Protein AF-A0A1B6K530-F1 (afdb_monomer)

pLDDT: mean 85.23, std 17.32, range [37.44, 98.62]

Structure (mmCIF, N/CA/C/O backbone):
data_AF-A0A1B6K530-F1
#
_entry.id   AF-A0A1B6K530-F1
#
loop_
_atom_site.group_PDB
_atom_site.id
_atom_site.type_symbol
_atom_site.label_atom_id
_atom_site.label_alt_id
_atom_site.label_comp_id
_atom_site.label_asym_id
_atom_site.label_entity_id
_atom_site.label_seq_id
_atom_site.pdbx_PDB_ins_code
_atom_site.Cartn_x
_atom_site.Cartn_y
_atom_site.Cartn_z
_atom_site.occupancy
_atom_site.B_iso_or_equiv
_atom_site.auth_seq_id
_atom_site.auth_comp_id
_atom_site.auth_asym_id
_atom_site.auth_atom_id
_atom_site.pdbx_PDB_model_num
ATOM 1 N N . GLY A 1 1 ? -29.829 -21.132 49.978 1.00 37.44 1 GLY A N 1
ATOM 2 C CA . GLY A 1 1 ? -30.200 -19.968 49.150 1.00 37.44 1 GLY A CA 1
ATOM 3 C C . GLY A 1 1 ? -29.083 -18.967 49.292 1.00 37.44 1 GLY A C 1
ATOM 4 O O . GLY A 1 1 ? -28.677 -18.727 50.412 1.00 37.44 1 GLY A O 1
ATOM 5 N N . GLY A 1 2 ? -28.433 -18.502 48.238 1.00 43.16 2 GLY A N 1
ATOM 6 C CA . GLY A 1 2 ? -29.012 -18.071 46.970 1.00 43.16 2 GLY A CA 1
ATOM 7 C C . GLY A 1 2 ? -28.868 -16.553 46.950 1.00 43.16 2 GLY A C 1
ATOM 8 O O . GLY A 1 2 ? -29.571 -15.872 47.685 1.00 43.16 2 GLY A O 1
ATOM 9 N N . GLY A 1 3 ? -27.906 -16.057 46.179 1.00 39.19 3 GLY A N 1
ATOM 10 C CA . GLY A 1 3 ? -27.568 -14.638 46.110 1.00 39.19 3 GLY A CA 1
ATOM 11 C C . GLY A 1 3 ? -26.482 -14.401 45.072 1.00 39.19 3 GLY A C 1
ATOM 12 O O . GLY A 1 3 ? -25.408 -13.915 45.402 1.00 39.19 3 GLY A O 1
ATOM 13 N N . GLY A 1 4 ? -26.743 -14.835 43.836 1.00 45.25 4 GLY A N 1
ATOM 14 C CA . GLY A 1 4 ? -25.928 -14.482 42.682 1.00 45.25 4 GLY A CA 1
ATOM 15 C C . GLY A 1 4 ? -26.168 -13.020 42.325 1.00 45.25 4 GLY A C 1
ATOM 16 O O . GLY A 1 4 ? -27.225 -12.678 41.802 1.00 45.25 4 GLY A O 1
ATOM 17 N N . GLY A 1 5 ? -25.196 -12.166 42.629 1.00 43.19 5 GLY A N 1
ATOM 18 C CA . GLY A 1 5 ? -25.032 -10.886 41.956 1.00 43.19 5 GLY A CA 1
ATOM 19 C C . GLY A 1 5 ? -24.148 -11.137 40.748 1.00 43.19 5 GLY A C 1
ATOM 20 O O . GLY A 1 5 ? -22.973 -11.441 40.915 1.00 43.19 5 GLY A O 1
ATOM 21 N N . GLY A 1 6 ? -24.732 -11.099 39.552 1.00 44.38 6 GLY A N 1
ATOM 22 C CA . GLY A 1 6 ? -23.988 -11.216 38.307 1.00 44.38 6 GLY A CA 1
ATOM 23 C C . GLY A 1 6 ? -23.003 -10.062 38.192 1.00 44.38 6 GLY A C 1
ATOM 24 O O . GLY A 1 6 ? -23.394 -8.936 37.890 1.00 44.38 6 GLY A O 1
ATOM 25 N N . GLU A 1 7 ? -21.729 -10.356 38.428 1.00 45.69 7 GLU A N 1
ATOM 26 C CA . GLU A 1 7 ? -20.626 -9.602 37.858 1.00 45.69 7 GLU A CA 1
ATOM 27 C C . GLU A 1 7 ? -20.785 -9.736 36.343 1.00 45.69 7 GLU A C 1
ATOM 29 O O . GLU A 1 7 ? -20.500 -10.777 35.752 1.00 45.69 7 GLU A O 1
ATOM 34 N N . GLY A 1 8 ? -21.392 -8.714 35.736 1.00 44.59 8 GLY A N 1
ATOM 35 C CA . GLY A 1 8 ? -21.394 -8.533 34.297 1.00 44.59 8 GLY A CA 1
ATOM 36 C C . GLY A 1 8 ? -19.946 -8.386 33.886 1.00 44.59 8 GLY A C 1
ATOM 37 O O . GLY A 1 8 ? -19.388 -7.295 33.986 1.00 44.59 8 GLY A O 1
ATOM 38 N N . ASP A 1 9 ? -19.350 -9.521 33.530 1.00 48.28 9 ASP A N 1
ATOM 39 C CA . ASP A 1 9 ? -17.987 -9.621 33.060 1.00 48.28 9 ASP A CA 1
ATOM 40 C C . ASP A 1 9 ? -17.828 -8.585 31.957 1.00 48.28 9 ASP A C 1
ATOM 42 O O . ASP A 1 9 ? -18.548 -8.576 30.952 1.00 48.28 9 ASP A O 1
ATOM 46 N N . SER A 1 10 ? -16.962 -7.624 32.244 1.00 43.03 10 SER A N 1
ATOM 47 C CA . SER A 1 10 ? -16.509 -6.598 31.333 1.00 43.03 10 SER A CA 1
ATOM 48 C C . SER A 1 10 ? -16.158 -7.294 30.025 1.00 43.03 10 SER A C 1
ATOM 50 O O . SER A 1 10 ? -15.096 -7.905 29.915 1.00 43.03 10 SER A O 1
ATOM 52 N N . LEU A 1 11 ? -17.034 -7.193 29.022 1.00 46.06 11 LEU A N 1
ATOM 53 C CA . LEU A 1 11 ? -16.615 -7.347 27.642 1.00 46.06 11 LEU A CA 1
ATOM 54 C C . LEU A 1 11 ? -15.613 -6.221 27.447 1.00 46.06 11 LEU A C 1
ATOM 56 O O . LEU A 1 11 ? -15.972 -5.078 27.158 1.00 46.06 11 LEU A O 1
ATOM 60 N N . SER A 1 12 ? -14.345 -6.535 27.718 1.00 43.94 12 SER A N 1
ATOM 61 C CA . SER A 1 12 ? -13.230 -5.772 27.220 1.00 43.94 12 SER A CA 1
ATOM 62 C C . SER A 1 12 ? -13.591 -5.522 25.771 1.00 43.94 12 SER A C 1
ATOM 64 O O . SER A 1 12 ? -13.916 -6.439 25.015 1.00 43.94 12 SER A O 1
ATOM 66 N N . SER A 1 13 ? -13.691 -4.251 25.414 1.00 45.22 13 SER A N 1
ATOM 67 C CA . SER A 1 13 ? -13.773 -3.869 24.027 1.00 45.22 13 SER A CA 1
ATOM 68 C C . SER A 1 13 ? -12.478 -4.371 23.389 1.00 45.22 13 SER A C 1
ATOM 70 O O . SER A 1 13 ? -11.508 -3.620 23.275 1.00 45.22 13 SER A O 1
ATOM 72 N N . GLU A 1 14 ? -12.429 -5.641 22.990 1.00 47.84 14 GLU A N 1
ATOM 73 C CA . GLU A 1 14 ? -11.769 -6.028 21.763 1.00 47.84 14 GLU A CA 1
ATOM 74 C C . GLU A 1 14 ? -12.439 -5.147 20.721 1.00 47.84 14 GLU A C 1
ATOM 76 O O . GLU A 1 14 ? -13.508 -5.454 20.201 1.00 47.84 14 GLU A O 1
ATOM 81 N N . GLN A 1 15 ? -11.902 -3.935 20.571 1.00 56.59 15 GLN A N 1
ATOM 82 C CA . GLN A 1 15 ? -12.376 -2.960 19.613 1.00 56.59 15 GLN A CA 1
ATOM 83 C C . GLN A 1 15 ? -12.466 -3.714 18.295 1.00 56.59 15 GLN A C 1
ATOM 85 O O . GLN A 1 15 ? -11.429 -4.154 17.798 1.00 56.59 15 GLN A O 1
ATOM 90 N N . LEU A 1 16 ? -13.691 -3.925 17.800 1.00 72.94 16 LEU A N 1
ATOM 91 C CA . LEU A 1 16 ? -13.958 -4.625 16.548 1.00 72.94 16 LEU A CA 1
ATOM 92 C C . LEU A 1 16 ? -13.094 -3.954 15.476 1.00 72.94 16 LEU A C 1
ATOM 94 O O . LEU A 1 16 ? -13.345 -2.820 15.071 1.00 72.94 16 LEU A O 1
ATOM 98 N N . CYS A 1 17 ? -11.983 -4.604 15.140 1.00 84.81 17 CYS A N 1
ATOM 99 C CA . CYS A 1 17 ? -10.932 -4.041 14.312 1.00 84.81 17 CYS A CA 1
ATOM 100 C C . CYS A 1 17 ? -11.091 -4.653 12.932 1.00 84.81 17 CYS A C 1
ATOM 102 O O . CYS A 1 17 ? -10.864 -5.852 12.757 1.00 84.81 17 CYS A O 1
ATOM 104 N N . SER A 1 18 ? -11.495 -3.830 11.973 1.00 91.69 18 SER A N 1
ATOM 105 C CA . SER A 1 18 ? -11.641 -4.239 10.583 1.00 91.69 18 SER A CA 1
ATOM 106 C C . SER A 1 18 ? -10.272 -4.599 10.015 1.00 91.69 18 SER A C 1
ATOM 108 O O . SER A 1 18 ? -9.268 -3.947 10.318 1.00 91.69 18 SER A O 1
ATOM 110 N N . VAL A 1 19 ? -10.199 -5.635 9.185 1.00 95.19 19 VAL A N 1
ATOM 111 C CA . VAL A 1 19 ? -8.948 -6.021 8.524 1.00 95.19 19 VAL A CA 1
ATOM 112 C C . VAL A 1 19 ? -8.962 -5.494 7.097 1.00 95.19 19 VAL A C 1
ATOM 114 O O . VAL A 1 19 ? -9.912 -5.736 6.363 1.00 95.19 19 VAL A O 1
ATOM 117 N N . LEU A 1 20 ? -7.901 -4.787 6.705 1.00 96.44 20 LEU A N 1
ATOM 118 C CA . LEU A 1 20 ? -7.679 -4.381 5.320 1.00 96.44 20 LEU A CA 1
ATOM 119 C C . LEU A 1 20 ? -6.551 -5.222 4.724 1.00 96.44 20 LEU A C 1
ATOM 121 O O . LEU A 1 20 ? -5.388 -5.087 5.118 1.00 96.44 20 LEU A O 1
ATOM 125 N N . TYR A 1 21 ? -6.894 -6.068 3.760 1.00 98.19 21 TYR A N 1
ATOM 126 C CA . TYR A 1 21 ? -5.956 -6.870 2.988 1.00 98.19 21 TYR A CA 1
ATOM 127 C C . TYR A 1 21 ? -5.528 -6.102 1.751 1.00 98.19 21 TYR A C 1
ATOM 129 O O . TYR A 1 21 ? -6.338 -5.808 0.879 1.00 98.19 21 TYR A O 1
ATOM 137 N N . VAL A 1 22 ? -4.238 -5.808 1.648 1.00 98.50 22 VAL A N 1
ATOM 138 C CA . VAL A 1 22 ? -3.655 -5.089 0.520 1.00 98.50 22 VAL A CA 1
ATOM 139 C C . VAL A 1 22 ? -2.685 -6.007 -0.192 1.00 98.50 22 VAL A C 1
ATOM 141 O O . VAL A 1 22 ? -1.726 -6.481 0.409 1.00 98.50 22 VAL A O 1
ATOM 144 N N . SER A 1 23 ? -2.893 -6.231 -1.482 1.00 98.25 23 SER A N 1
ATOM 145 C CA . SER A 1 23 ? -1.952 -6.954 -2.334 1.00 98.25 23 SER A CA 1
ATOM 146 C C . SER A 1 23 ? -1.364 -6.009 -3.364 1.00 98.25 23 SER A C 1
ATOM 148 O O . SER A 1 23 ? -2.083 -5.197 -3.937 1.00 98.25 23 SER A O 1
ATOM 150 N N . TYR A 1 24 ? -0.060 -6.102 -3.622 1.00 98.25 24 TYR A N 1
ATOM 151 C CA . TYR A 1 24 ? 0.555 -5.306 -4.680 1.00 98.25 24 TYR A CA 1
ATOM 152 C C . TYR A 1 24 ? 1.628 -6.045 -5.471 1.00 98.25 24 TYR A C 1
ATOM 154 O O . TYR A 1 24 ? 2.333 -6.934 -4.974 1.00 98.25 24 TYR A O 1
ATOM 162 N N . CYS A 1 25 ? 1.787 -5.633 -6.724 1.00 96.69 25 CYS A N 1
ATOM 163 C CA . CYS A 1 25 ? 2.828 -6.114 -7.610 1.00 96.69 25 CYS A CA 1
ATOM 164 C C . CYS A 1 25 ? 3.463 -4.990 -8.427 1.00 96.69 25 CYS A C 1
ATOM 166 O O . CYS A 1 25 ? 2.939 -3.884 -8.520 1.00 96.69 25 CYS A O 1
ATOM 168 N N . LEU A 1 26 ? 4.639 -5.267 -8.983 1.00 94.81 26 LEU A N 1
ATOM 169 C CA . LEU A 1 26 ? 5.281 -4.384 -9.949 1.00 94.81 26 LEU A CA 1
ATOM 170 C C . LEU A 1 26 ? 4.942 -4.910 -11.345 1.00 94.81 26 LEU A C 1
ATOM 172 O O . LEU A 1 26 ? 5.044 -6.118 -11.563 1.00 94.81 26 LEU A O 1
ATOM 176 N N . SER A 1 27 ? 4.565 -4.025 -12.264 1.00 94.44 27 SER A N 1
ATOM 177 C CA . SER A 1 27 ? 4.378 -4.382 -13.668 1.00 94.44 27 SER A CA 1
ATOM 178 C C . SER A 1 27 ? 5.672 -4.933 -14.269 1.00 94.44 27 SER A C 1
ATOM 180 O O . SER A 1 27 ? 6.775 -4.624 -13.804 1.00 94.44 27 SER A O 1
ATOM 182 N N . GLU A 1 28 ? 5.544 -5.736 -15.322 1.00 91.69 28 GLU A N 1
ATOM 183 C CA . GLU A 1 28 ? 6.681 -6.369 -16.001 1.00 91.69 28 GLU A CA 1
ATOM 184 C C . GLU A 1 28 ? 7.724 -5.342 -16.474 1.00 91.69 28 GLU A C 1
ATOM 186 O O . GLU A 1 28 ? 8.925 -5.504 -16.256 1.00 91.69 28 GLU A O 1
ATOM 191 N N . ASP A 1 29 ? 7.259 -4.219 -17.022 1.00 90.94 29 ASP A N 1
ATOM 192 C CA . ASP A 1 29 ? 8.090 -3.106 -17.490 1.00 90.94 29 ASP A CA 1
ATOM 193 C C . ASP A 1 29 ? 8.644 -2.209 -16.360 1.00 90.94 29 ASP A C 1
ATOM 195 O O . ASP A 1 29 ? 9.355 -1.233 -16.620 1.00 90.94 29 ASP A O 1
ATOM 199 N N . GLN A 1 30 ? 8.328 -2.528 -15.100 1.00 88.56 30 GLN A N 1
ATOM 200 C CA . GLN A 1 30 ? 8.721 -1.802 -13.890 1.00 88.56 30 GLN A CA 1
ATOM 201 C C . GLN A 1 30 ? 8.281 -0.331 -13.852 1.00 88.56 30 GLN A C 1
ATOM 203 O O . GLN A 1 30 ? 8.907 0.494 -13.174 1.00 88.56 30 GLN A O 1
ATOM 208 N N . ARG A 1 31 ? 7.219 0.026 -14.582 1.00 91.75 31 ARG A N 1
ATOM 209 C CA . ARG A 1 31 ? 6.700 1.401 -14.644 1.00 91.75 31 ARG A CA 1
ATOM 210 C C . ARG A 1 31 ? 5.539 1.650 -13.701 1.00 91.75 31 ARG A C 1
ATOM 212 O O . ARG A 1 31 ? 5.345 2.796 -13.289 1.00 91.75 31 ARG A O 1
ATOM 219 N N . PHE A 1 32 ? 4.815 0.603 -13.328 1.0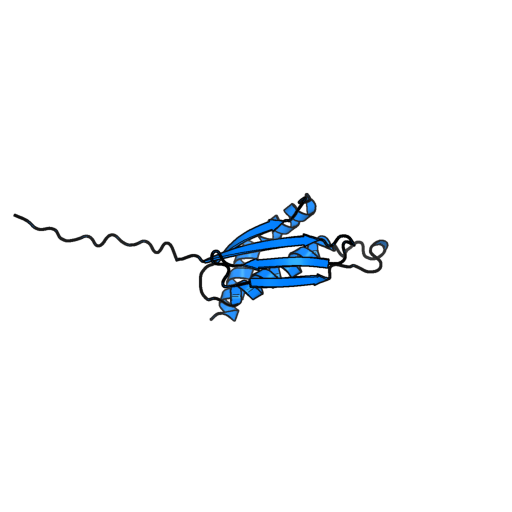0 95.31 32 PHE A N 1
ATOM 220 C CA . PHE A 1 32 ? 3.632 0.695 -12.492 1.00 95.31 32 PHE A CA 1
ATOM 221 C C . PHE A 1 32 ? 3.717 -0.245 -11.298 1.00 95.31 32 PHE A C 1
ATOM 223 O O . PHE A 1 32 ? 4.237 -1.354 -11.386 1.00 95.31 32 PHE A O 1
ATOM 230 N N . LEU A 1 33 ? 3.187 0.216 -10.174 1.00 96.50 33 LEU A N 1
ATOM 231 C CA . LEU A 1 33 ? 2.872 -0.607 -9.022 1.00 96.50 33 LEU A CA 1
ATOM 232 C C . LEU A 1 33 ? 1.355 -0.793 -9.018 1.00 96.50 33 LEU A C 1
ATOM 234 O O . L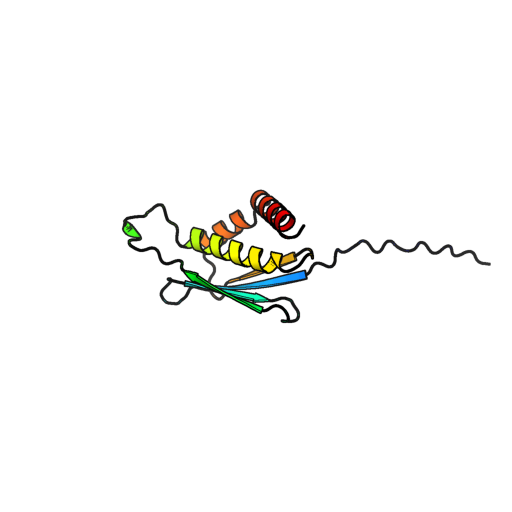EU A 1 33 ? 0.611 0.176 -8.900 1.00 96.50 33 LEU A O 1
ATOM 238 N N . LEU A 1 34 ? 0.914 -2.027 -9.217 1.00 97.94 34 LEU A N 1
ATOM 239 C CA . LEU A 1 34 ? -0.495 -2.397 -9.214 1.00 97.94 34 LEU A CA 1
ATOM 240 C C . LEU A 1 34 ? -0.865 -2.808 -7.796 1.00 97.94 34 LEU A C 1
ATOM 242 O O . LEU A 1 34 ? -0.115 -3.565 -7.179 1.00 97.94 34 LEU A O 1
ATOM 246 N N . ALA A 1 35 ? -1.981 -2.316 -7.280 1.00 98.62 35 ALA A N 1
ATOM 247 C CA . ALA A 1 35 ? -2.449 -2.629 -5.941 1.00 98.62 35 ALA A CA 1
ATOM 248 C C . ALA A 1 35 ? -3.944 -2.940 -5.936 1.00 98.62 35 ALA A C 1
ATOM 250 O O . ALA A 1 35 ? -4.707 -2.360 -6.708 1.00 98.62 35 ALA A O 1
ATOM 251 N N . SER A 1 36 ? -4.345 -3.825 -5.033 1.00 98.44 36 SER A N 1
ATOM 252 C CA . SER A 1 36 ? -5.732 -4.071 -4.657 1.00 98.44 36 SER A CA 1
ATOM 253 C C . SER A 1 36 ? -5.856 -4.039 -3.138 1.00 98.44 36 SER A C 1
ATOM 255 O O . SER A 1 36 ? -4.931 -4.455 -2.437 1.00 98.44 36 SER A O 1
ATOM 257 N N . ALA A 1 37 ? -6.983 -3.558 -2.631 1.00 98.31 37 ALA A N 1
ATOM 258 C CA . ALA A 1 37 ? -7.320 -3.528 -1.218 1.00 98.31 37 ALA A CA 1
ATOM 259 C C . ALA A 1 37 ? -8.744 -4.058 -1.018 1.00 98.31 37 ALA A C 1
ATOM 261 O O . ALA A 1 37 ? -9.647 -3.662 -1.750 1.00 98.31 37 ALA A O 1
ATOM 262 N N . THR A 1 38 ? -8.927 -4.955 -0.053 1.00 97.50 38 THR A N 1
ATOM 263 C CA . THR A 1 38 ? -10.222 -5.569 0.263 1.00 97.50 38 THR A CA 1
ATOM 264 C C . THR A 1 38 ? -10.371 -5.811 1.756 1.00 97.50 38 THR A C 1
ATOM 266 O O . THR A 1 38 ? -9.371 -6.006 2.452 1.00 97.50 38 THR A O 1
ATOM 269 N N . ASP A 1 39 ? -11.606 -5.808 2.250 1.00 95.06 39 ASP A N 1
ATOM 270 C CA . ASP A 1 39 ? -11.919 -6.328 3.584 1.00 95.06 39 ASP A CA 1
ATOM 271 C C . ASP A 1 39 ? -12.011 -7.867 3.575 1.00 95.06 39 ASP A C 1
ATOM 273 O O . ASP A 1 39 ? -11.766 -8.515 2.552 1.00 95.06 39 ASP A O 1
ATOM 277 N N . GLU A 1 40 ? -12.304 -8.458 4.734 1.00 92.50 40 GLU A N 1
ATOM 278 C CA . GLU A 1 40 ? -12.410 -9.910 4.921 1.00 92.50 40 GLU A CA 1
ATOM 279 C C . GLU A 1 40 ? -13.591 -10.530 4.154 1.00 92.50 40 GLU A C 1
ATOM 281 O O . GLU A 1 40 ? -13.527 -11.692 3.756 1.00 92.50 40 GLU A O 1
ATOM 286 N N . GLN A 1 41 ? -14.654 -9.758 3.922 1.00 91.19 41 GLN A N 1
ATOM 287 C CA . GLN A 1 41 ? -15.882 -10.209 3.268 1.00 91.19 41 GLN A CA 1
ATOM 288 C C . GLN A 1 41 ? -15.888 -9.936 1.754 1.00 91.19 41 GLN A C 1
ATOM 290 O O . GLN A 1 41 ? -16.734 -10.469 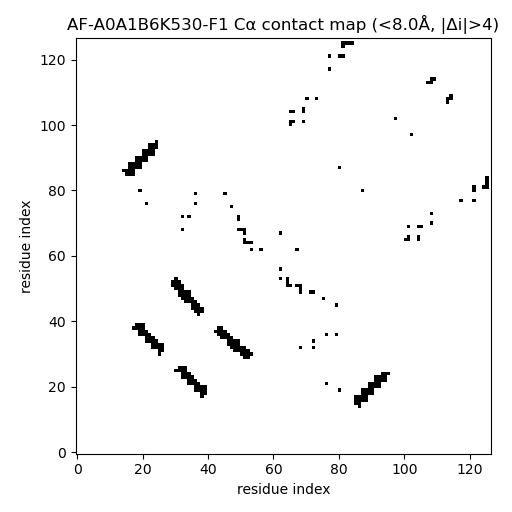1.038 1.00 91.19 41 GLN A O 1
ATOM 295 N N . GLY A 1 42 ? -14.951 -9.130 1.251 1.00 91.69 42 GLY A N 1
ATOM 296 C CA . GLY A 1 42 ? -14.914 -8.678 -0.138 1.00 91.69 42 GLY A CA 1
ATOM 297 C C . GLY A 1 42 ? -15.921 -7.575 -0.467 1.00 91.69 42 GLY A C 1
ATOM 298 O O . GLY A 1 42 ? -16.200 -7.355 -1.644 1.00 91.69 42 GLY A O 1
ATOM 299 N N . HIS A 1 43 ? -16.505 -6.907 0.533 1.00 91.81 43 HIS A N 1
ATOM 300 C CA . HIS A 1 43 ? -17.489 -5.844 0.298 1.00 91.81 43 HIS A CA 1
ATOM 301 C C . HIS A 1 43 ? -16.811 -4.555 -0.167 1.00 91.81 43 HIS A C 1
ATOM 303 O O . HIS A 1 43 ? -17.280 -3.888 -1.090 1.00 91.81 43 HIS A O 1
ATOM 309 N N . LEU A 1 44 ? -15.686 -4.225 0.458 1.00 92.88 44 LEU A N 1
ATOM 310 C CA . LEU A 1 44 ? -14.753 -3.220 -0.019 1.00 92.88 44 LEU A CA 1
ATOM 311 C C . LEU A 1 44 ? -13.828 -3.845 -1.072 1.00 92.88 44 LEU A C 1
ATOM 313 O O . LEU A 1 44 ? -13.140 -4.817 -0.775 1.00 92.88 44 LEU A O 1
ATOM 317 N N . LEU A 1 45 ? -13.746 -3.256 -2.266 1.00 95.75 45 LEU A N 1
ATOM 318 C CA . LEU A 1 45 ? -12.748 -3.623 -3.272 1.00 95.75 45 LEU A CA 1
ATOM 319 C C . LEU A 1 45 ? -12.238 -2.381 -3.998 1.00 95.75 45 LEU A C 1
ATOM 321 O O . LEU A 1 45 ? -12.892 -1.845 -4.888 1.00 95.75 45 LEU A O 1
ATOM 325 N N . GLU A 1 46 ? -11.027 -1.970 -3.648 1.00 98.00 46 GLU A N 1
ATOM 326 C CA . GLU A 1 46 ? -10.360 -0.816 -4.239 1.00 98.00 46 GLU A CA 1
ATOM 327 C C . GLU A 1 46 ? -9.117 -1.258 -5.000 1.00 98.00 46 GLU A C 1
ATOM 329 O O . GLU A 1 46 ? -8.382 -2.146 -4.565 1.00 98.00 46 GLU A O 1
ATOM 334 N N . THR A 1 47 ? -8.849 -0.637 -6.147 1.00 98.31 47 THR A N 1
ATOM 335 C CA . THR A 1 47 ? -7.666 -0.953 -6.960 1.00 98.31 47 THR A CA 1
ATOM 336 C C . THR A 1 47 ? -6.942 0.311 -7.394 1.00 98.31 47 THR A C 1
ATOM 338 O O . THR A 1 47 ? -7.545 1.365 -7.580 1.00 98.31 47 THR A O 1
ATOM 341 N N . ALA A 1 48 ? -5.625 0.218 -7.563 1.00 98.31 48 ALA A N 1
ATOM 342 C CA . ALA A 1 48 ? -4.807 1.337 -8.004 1.00 98.31 48 ALA A CA 1
ATOM 343 C C . ALA A 1 48 ? -3.705 0.900 -8.969 1.00 98.31 48 ALA A C 1
ATOM 345 O O . ALA A 1 48 ? -3.027 -0.107 -8.769 1.00 98.31 48 ALA A O 1
ATOM 346 N N . THR A 1 49 ? -3.479 1.726 -9.993 1.00 98.25 49 THR A N 1
ATOM 347 C CA . THR A 1 49 ? -2.326 1.634 -10.898 1.00 98.25 49 THR A CA 1
ATOM 348 C C . THR A 1 49 ? -1.411 2.828 -10.651 1.00 98.25 49 THR A C 1
ATOM 350 O O . THR A 1 49 ? -1.668 3.949 -11.086 1.00 98.25 49 THR A O 1
ATOM 353 N N . ILE A 1 50 ? -0.329 2.604 -9.914 1.00 97.44 50 ILE A N 1
ATOM 354 C CA . ILE A 1 50 ? 0.535 3.665 -9.398 1.00 97.44 50 ILE A CA 1
ATOM 355 C C . ILE A 1 50 ? 1.757 3.820 -10.301 1.00 97.44 50 ILE A C 1
ATOM 357 O O . ILE A 1 50 ? 2.630 2.958 -10.334 1.00 97.44 50 ILE A O 1
ATOM 361 N N . ASN A 1 51 ? 1.875 4.951 -10.999 1.00 94.38 51 ASN A N 1
ATOM 362 C CA . ASN A 1 51 ? 3.061 5.245 -11.807 1.00 94.38 51 ASN A CA 1
ATOM 363 C C . ASN A 1 51 ? 4.301 5.473 -10.916 1.00 94.38 51 ASN A C 1
ATOM 365 O O . ASN A 1 51 ? 4.342 6.406 -10.097 1.00 94.38 51 ASN A O 1
ATOM 369 N N . VAL A 1 52 ? 5.314 4.625 -11.115 1.00 92.25 52 VAL A N 1
ATOM 370 C CA . VAL A 1 52 ? 6.628 4.647 -10.452 1.00 92.25 52 VAL A CA 1
ATOM 371 C C . VAL A 1 52 ? 7.785 4.843 -11.437 1.00 92.25 52 VAL A C 1
ATOM 373 O O . VAL A 1 52 ? 8.954 4.806 -11.041 1.00 92.25 52 VAL A O 1
ATOM 376 N N . HIS A 1 53 ? 7.482 5.069 -12.716 1.00 90.44 53 HIS A N 1
ATOM 377 C CA . HIS A 1 53 ? 8.478 5.298 -13.747 1.00 90.44 53 HIS A CA 1
ATOM 378 C C . HIS A 1 53 ? 9.248 6.597 -13.480 1.00 90.44 53 HIS A C 1
ATOM 380 O O . HIS A 1 53 ? 8.672 7.674 -13.324 1.00 90.44 53 HIS A O 1
ATOM 386 N N . ILE A 1 54 ? 10.578 6.501 -13.460 1.00 83.50 54 ILE A N 1
ATOM 387 C CA . ILE A 1 54 ? 11.460 7.664 -13.355 1.00 83.50 54 ILE A CA 1
ATOM 388 C C . ILE A 1 54 ? 12.176 7.846 -14.692 1.00 83.50 54 ILE A C 1
ATOM 390 O O . ILE A 1 54 ? 13.103 7.080 -14.983 1.00 83.50 54 ILE A O 1
ATOM 394 N N . PRO A 1 55 ? 11.816 8.874 -15.481 1.00 80.75 55 PRO A N 1
ATOM 395 C CA . PRO A 1 55 ? 12.564 9.198 -16.685 1.00 80.75 55 PRO A CA 1
ATOM 396 C C . PRO A 1 55 ? 13.986 9.636 -16.308 1.00 80.75 55 PRO A C 1
ATOM 398 O O . PRO A 1 55 ? 14.195 10.334 -15.310 1.00 80.75 55 PRO A O 1
ATOM 401 N N . ASN A 1 56 ? 14.974 9.236 -17.114 1.00 77.06 56 ASN A N 1
ATOM 402 C CA . ASN A 1 56 ? 16.393 9.575 -16.931 1.00 77.06 56 ASN A CA 1
ATOM 403 C C . ASN A 1 56 ? 16.979 9.139 -15.571 1.00 77.06 56 ASN A C 1
ATOM 405 O O . ASN A 1 56 ? 17.678 9.903 -14.898 1.00 77.06 56 ASN A O 1
ATOM 409 N N . ARG A 1 57 ? 16.710 7.889 -15.168 1.00 66.94 57 ARG A N 1
ATOM 410 C CA . ARG A 1 57 ? 17.122 7.294 -13.879 1.00 66.94 57 ARG A CA 1
ATOM 411 C C . ARG A 1 57 ? 18.618 7.458 -13.556 1.00 66.94 57 ARG A C 1
ATOM 413 O O . ARG A 1 57 ? 18.962 7.633 -12.391 1.00 66.94 57 ARG A O 1
ATOM 420 N N . SER A 1 58 ? 19.492 7.472 -14.566 1.00 62.66 58 SER A N 1
ATOM 421 C CA . SER A 1 58 ? 20.942 7.683 -14.414 1.00 62.66 58 SER A CA 1
ATOM 422 C C . SER A 1 58 ? 21.317 9.094 -13.937 1.00 62.66 58 SER A C 1
ATOM 424 O O . SER A 1 58 ? 22.260 9.247 -13.163 1.00 62.66 58 SER A O 1
ATOM 426 N N . ARG A 1 59 ? 20.558 10.127 -14.330 1.00 62.28 59 ARG A N 1
ATOM 427 C CA . ARG A 1 59 ? 20.813 11.530 -13.950 1.00 62.28 59 ARG A CA 1
ATOM 428 C C . ARG A 1 59 ? 20.213 11.901 -12.590 1.00 62.28 59 ARG A C 1
ATOM 430 O O . ARG A 1 59 ? 20.673 12.839 -11.948 1.00 62.28 59 ARG A O 1
ATOM 437 N N . ARG A 1 60 ? 19.206 11.159 -12.112 1.00 60.59 60 ARG A N 1
ATOM 438 C CA . ARG A 1 60 ? 18.510 11.404 -10.832 1.00 60.59 60 ARG A CA 1
ATOM 439 C C . ARG A 1 60 ? 18.869 10.362 -9.770 1.00 60.59 60 ARG A C 1
ATOM 441 O O . ARG A 1 60 ? 17.996 9.670 -9.255 1.00 60.59 60 ARG A O 1
ATOM 448 N N . ARG A 1 61 ? 20.143 10.308 -9.355 1.00 55.88 61 ARG A N 1
ATOM 449 C CA . ARG A 1 61 ? 20.609 9.415 -8.263 1.00 55.88 61 ARG A CA 1
ATOM 450 C C . ARG A 1 61 ? 19.822 9.564 -6.945 1.00 55.88 61 ARG A C 1
ATOM 452 O O . ARG A 1 61 ? 19.819 8.635 -6.146 1.00 55.88 61 ARG A O 1
ATOM 459 N N . LYS A 1 62 ? 19.142 10.697 -6.712 1.00 57.50 62 LYS A N 1
ATOM 460 C CA . LYS A 1 62 ? 18.352 10.958 -5.491 1.00 57.50 62 LYS A CA 1
ATOM 461 C C . LYS A 1 62 ? 16.926 10.382 -5.512 1.00 57.50 62 LYS A C 1
ATOM 463 O O . LYS A 1 62 ? 16.329 10.237 -4.449 1.00 57.50 62 LYS A O 1
ATOM 468 N N . ALA A 1 63 ? 16.366 10.052 -6.678 1.00 61.97 63 ALA A N 1
ATOM 469 C CA . ALA A 1 63 ? 14.976 9.609 -6.780 1.00 61.97 63 ALA A CA 1
ATOM 470 C C . ALA A 1 63 ? 14.898 8.074 -6.772 1.00 61.97 63 ALA A C 1
ATOM 472 O O . ALA A 1 63 ? 15.120 7.404 -7.779 1.00 61.97 63 ALA A O 1
ATOM 473 N N . SER A 1 64 ? 14.592 7.498 -5.609 1.00 78.25 64 SER A N 1
ATOM 474 C CA . SER A 1 64 ? 14.341 6.060 -5.497 1.00 78.25 64 SER A CA 1
ATOM 475 C C . SER A 1 64 ? 12.907 5.757 -5.933 1.00 78.25 64 SER A C 1
ATOM 477 O O . SER A 1 64 ? 11.974 6.008 -5.170 1.00 78.25 64 SER A O 1
ATOM 479 N N . ALA A 1 65 ? 12.739 5.187 -7.135 1.00 83.62 65 ALA A N 1
ATOM 480 C CA . ALA A 1 65 ? 11.441 4.720 -7.656 1.00 83.62 65 ALA A CA 1
ATOM 481 C C . ALA A 1 65 ? 10.709 3.845 -6.635 1.00 83.62 65 ALA A C 1
ATOM 483 O O . ALA A 1 65 ? 9.518 4.006 -6.407 1.00 83.62 65 ALA A O 1
ATOM 484 N N . ARG A 1 66 ? 11.466 2.995 -5.935 1.00 87.38 66 ARG A N 1
ATOM 485 C CA . ARG A 1 66 ? 10.966 2.145 -4.857 1.00 87.38 66 ARG A CA 1
ATOM 486 C C . ARG A 1 66 ? 10.400 2.949 -3.689 1.00 87.38 66 ARG A C 1
ATOM 488 O O . ARG A 1 66 ? 9.303 2.662 -3.237 1.00 87.38 66 ARG A O 1
ATOM 495 N N . ARG A 1 67 ? 11.139 3.948 -3.191 1.00 88.44 67 ARG A N 1
ATOM 496 C CA . ARG A 1 67 ? 10.681 4.775 -2.061 1.00 88.44 67 ARG A CA 1
ATOM 497 C C . ARG A 1 67 ? 9.410 5.537 -2.429 1.00 88.44 67 ARG A C 1
ATOM 499 O O . ARG A 1 67 ? 8.482 5.568 -1.636 1.00 88.44 67 ARG A O 1
ATOM 506 N N . ILE A 1 68 ? 9.391 6.136 -3.618 1.00 90.38 68 ILE A N 1
ATOM 507 C CA . ILE A 1 68 ? 8.236 6.890 -4.113 1.00 90.38 68 ILE A CA 1
ATOM 508 C C . ILE A 1 68 ? 7.042 5.951 -4.310 1.00 90.38 68 ILE A C 1
ATOM 510 O O . ILE A 1 68 ? 5.945 6.278 -3.880 1.00 90.38 68 ILE A O 1
ATOM 514 N N . GLY A 1 69 ? 7.262 4.775 -4.900 1.00 94.19 69 GLY A N 1
ATOM 515 C CA . GLY A 1 69 ? 6.221 3.770 -5.100 1.00 94.19 69 GLY A CA 1
ATOM 516 C C . GLY A 1 69 ? 5.600 3.288 -3.794 1.00 94.19 69 GLY A C 1
ATOM 517 O O . GLY A 1 69 ? 4.382 3.290 -3.678 1.00 94.19 69 GLY A O 1
ATOM 518 N N . LEU A 1 70 ? 6.419 2.957 -2.790 1.00 95.94 70 LEU A N 1
ATOM 519 C CA . LEU A 1 70 ? 5.918 2.547 -1.475 1.00 95.94 70 LEU A CA 1
ATOM 520 C C . LEU A 1 70 ? 5.178 3.672 -0.745 1.00 95.94 70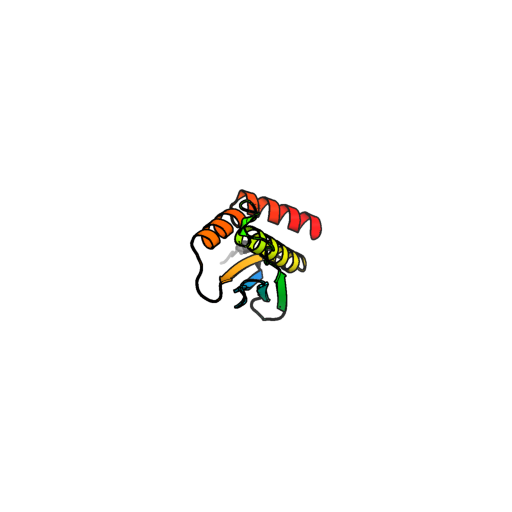 LEU A C 1
ATOM 522 O O . LEU A 1 70 ? 4.185 3.401 -0.082 1.00 95.94 70 LEU A O 1
ATOM 526 N N . GLN A 1 71 ? 5.629 4.924 -0.876 1.00 95.56 71 GLN A N 1
ATOM 527 C CA . GLN A 1 71 ? 4.906 6.059 -0.301 1.00 95.56 71 GLN A CA 1
ATOM 528 C C . GLN A 1 71 ? 3.528 6.211 -0.949 1.00 95.56 71 GLN A C 1
ATOM 530 O O . GLN A 1 71 ? 2.535 6.225 -0.238 1.00 95.56 71 GLN A O 1
ATOM 535 N N . LYS A 1 72 ? 3.459 6.228 -2.286 1.00 97.06 72 LYS A N 1
ATOM 536 C CA . LYS A 1 72 ? 2.184 6.317 -3.012 1.00 97.06 72 LYS A CA 1
ATOM 537 C C . LYS A 1 72 ? 1.247 5.150 -2.691 1.00 97.06 72 LYS A C 1
ATOM 539 O O . LYS A 1 72 ? 0.041 5.342 -2.616 1.00 97.06 72 LYS A O 1
ATOM 544 N N . LEU A 1 73 ? 1.797 3.949 -2.507 1.00 98.06 73 LEU A N 1
ATOM 545 C CA . LEU A 1 73 ? 1.024 2.791 -2.067 1.00 98.06 73 LEU A CA 1
ATOM 546 C C . LEU A 1 73 ? 0.457 3.010 -0.661 1.00 98.06 73 LEU A C 1
ATOM 548 O O . LEU A 1 73 ? -0.717 2.753 -0.445 1.00 98.06 73 LEU A O 1
ATOM 552 N N . MET A 1 74 ? 1.257 3.516 0.280 1.00 97.50 74 MET A N 1
ATOM 553 C CA . MET A 1 74 ? 0.770 3.848 1.621 1.00 97.50 74 MET A CA 1
ATOM 554 C C . MET A 1 74 ? -0.318 4.929 1.583 1.00 97.50 74 MET A C 1
ATOM 556 O O . MET A 1 74 ? -1.303 4.820 2.304 1.00 97.50 74 MET A O 1
ATOM 560 N N . ASP A 1 75 ? -0.172 5.937 0.722 1.00 96.88 75 ASP A N 1
ATOM 561 C CA . ASP A 1 75 ? -1.176 6.990 0.551 1.00 96.88 75 ASP A CA 1
ATOM 562 C C . ASP A 1 75 ? -2.502 6.407 0.020 1.00 96.88 75 ASP A C 1
ATOM 564 O O . ASP A 1 75 ? -3.566 6.740 0.536 1.00 96.88 75 ASP A O 1
ATOM 568 N N . PHE A 1 76 ? -2.443 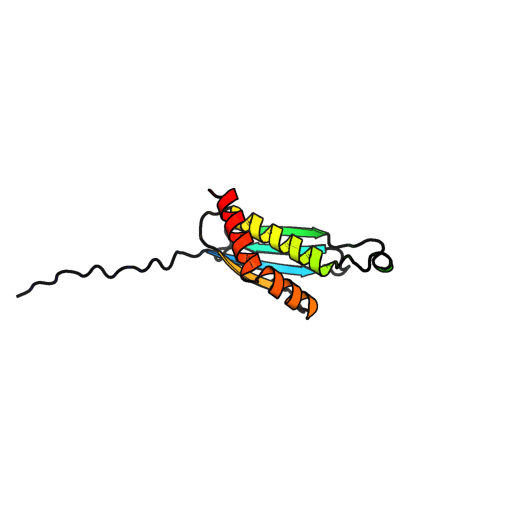5.468 -0.937 1.00 98.00 76 PHE A N 1
ATOM 569 C CA . PHE A 1 76 ? -3.613 4.699 -1.383 1.00 98.00 76 PHE A CA 1
ATOM 570 C C . PHE A 1 76 ? -4.261 3.928 -0.225 1.00 98.00 76 PHE A C 1
ATOM 572 O O . PHE A 1 76 ? -5.461 4.054 -0.010 1.00 98.00 76 PHE A O 1
ATOM 579 N N . ILE A 1 77 ? -3.471 3.190 0.563 1.00 97.44 77 ILE A N 1
ATOM 580 C CA . ILE A 1 77 ? -3.966 2.421 1.717 1.00 97.44 77 ILE A CA 1
ATOM 581 C C . ILE A 1 77 ? -4.694 3.327 2.715 1.00 97.44 77 ILE A C 1
ATOM 583 O O . ILE A 1 77 ? -5.779 2.985 3.176 1.00 97.44 77 ILE A O 1
ATOM 587 N N . LEU A 1 78 ? -4.118 4.486 3.043 1.00 95.88 78 LEU A N 1
ATOM 588 C CA . LEU A 1 78 ? -4.737 5.441 3.965 1.00 95.88 78 LEU A CA 1
ATOM 589 C C . LEU A 1 78 ? -6.016 6.050 3.390 1.00 95.88 78 LEU A C 1
ATOM 591 O O . LEU A 1 78 ? -6.976 6.228 4.135 1.00 95.88 78 LEU A O 1
ATOM 595 N N . GLY A 1 79 ? -6.054 6.315 2.083 1.00 95.75 79 GLY A N 1
ATOM 596 C CA . GLY A 1 79 ? -7.273 6.741 1.399 1.00 95.75 79 GLY A CA 1
ATOM 597 C C . GLY A 1 79 ? -8.392 5.710 1.538 1.00 95.75 79 GLY A C 1
ATOM 598 O O . GLY A 1 79 ? -9.499 6.064 1.931 1.00 95.75 79 GLY A O 1
ATOM 599 N N . VAL A 1 80 ? -8.090 4.429 1.320 1.00 95.94 80 VAL A N 1
ATOM 600 C CA . VAL A 1 80 ? -9.059 3.338 1.507 1.00 95.94 80 VAL A CA 1
ATOM 601 C C . VAL A 1 80 ? -9.517 3.239 2.967 1.00 95.94 80 VAL A C 1
ATOM 603 O O . VAL A 1 80 ? -10.712 3.197 3.239 1.0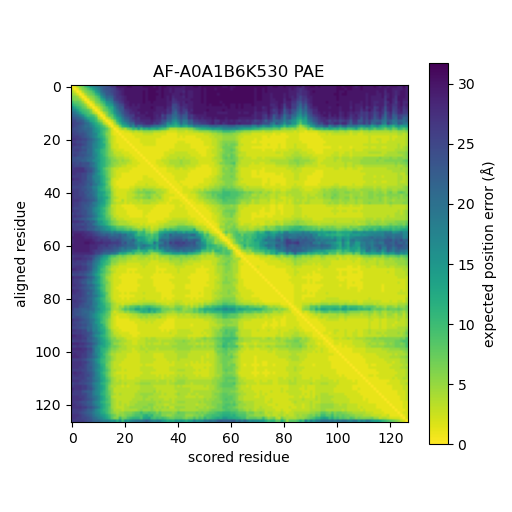0 95.94 80 VAL A O 1
ATOM 606 N N . MET A 1 81 ? -8.587 3.283 3.927 1.00 94.62 81 MET A N 1
ATOM 607 C CA . MET A 1 81 ? -8.921 3.244 5.359 1.00 94.62 81 MET A CA 1
ATOM 608 C C . MET A 1 81 ? -9.814 4.409 5.797 1.00 94.62 81 MET A C 1
ATOM 610 O O . MET A 1 81 ? -10.638 4.236 6.691 1.00 94.62 81 MET A O 1
ATOM 614 N N . SER A 1 82 ? -9.661 5.581 5.177 1.00 92.75 82 SER A N 1
ATOM 615 C CA . SER A 1 82 ? -10.452 6.772 5.503 1.00 92.75 82 SER A CA 1
ATOM 616 C C . SER A 1 82 ? -11.928 6.683 5.107 1.00 92.75 82 SER A C 1
ATOM 618 O O . SER A 1 82 ? -12.725 7.506 5.543 1.00 92.75 82 SER A O 1
ATOM 620 N N . GLN A 1 83 ? -12.316 5.671 4.322 1.00 90.62 83 GLN A N 1
ATOM 621 C CA . GLN A 1 83 ? -13.717 5.426 3.973 1.00 90.62 83 GLN A CA 1
ATOM 622 C C . GLN A 1 83 ? -14.533 4.868 5.157 1.00 90.62 83 GLN A C 1
ATOM 624 O O . GLN A 1 83 ? -15.761 4.875 5.110 1.00 90.62 83 GLN A O 1
ATOM 629 N N . GLY A 1 84 ? -13.872 4.384 6.218 1.00 85.44 84 GLY A N 1
ATOM 630 C CA . GLY A 1 84 ? -14.515 3.820 7.405 1.00 85.44 84 GLY A CA 1
ATOM 631 C C . GLY A 1 84 ? -13.980 4.407 8.711 1.00 85.44 84 GLY A C 1
ATOM 632 O O . GLY A 1 84 ? -12.821 4.796 8.815 1.00 85.44 84 GLY A O 1
ATOM 633 N N . VAL A 1 85 ? -14.825 4.418 9.743 1.00 81.25 85 VAL A N 1
ATOM 634 C CA . VAL A 1 85 ? -14.509 4.974 11.077 1.00 81.25 85 VAL A CA 1
ATOM 635 C C . VAL A 1 85 ? -14.082 3.914 12.101 1.00 81.25 85 VAL A C 1
ATOM 637 O O . VAL A 1 85 ? -13.970 4.191 13.295 1.00 81.25 85 VAL A O 1
ATOM 640 N N . THR A 1 86 ? -13.842 2.681 11.656 1.00 85.62 86 THR A N 1
ATOM 641 C CA . THR A 1 86 ? -13.377 1.584 12.512 1.00 85.62 86 THR A CA 1
ATOM 642 C C . THR A 1 86 ? -11.854 1.577 12.632 1.00 85.62 86 THR A C 1
ATOM 644 O O . THR A 1 86 ? -11.161 1.944 11.681 1.00 85.62 86 THR A O 1
ATOM 647 N N . PRO A 1 87 ? -11.286 1.097 13.751 1.00 88.00 87 PRO A N 1
ATOM 648 C CA . PRO A 1 87 ? -9.873 0.739 13.796 1.00 88.00 87 PRO A CA 1
ATOM 649 C C . PRO A 1 87 ? -9.536 -0.269 12.690 1.00 88.00 87 PRO A C 1
ATOM 651 O O . PRO A 1 87 ? -10.306 -1.197 12.447 1.00 88.00 87 PRO A O 1
ATOM 654 N N . TRP A 1 88 ? -8.379 -0.095 12.046 1.00 91.25 88 TRP A N 1
ATOM 655 C CA . TRP A 1 88 ? -7.924 -0.962 10.959 1.00 91.25 88 TRP A CA 1
ATOM 656 C C . TRP A 1 88 ? -6.691 -1.772 11.352 1.00 91.25 88 TRP A C 1
ATOM 658 O O . TRP A 1 88 ? -5.687 -1.227 11.821 1.00 91.25 88 TRP A O 1
ATOM 668 N N . ARG A 1 89 ? -6.725 -3.073 11.066 1.00 94.19 89 ARG A N 1
ATOM 669 C CA . ARG A 1 89 ? -5.558 -3.951 11.023 1.00 94.19 89 ARG A CA 1
ATOM 670 C C . ARG A 1 89 ? -5.125 -4.102 9.570 1.00 94.19 89 ARG A C 1
ATOM 672 O O . ARG A 1 89 ? -5.848 -4.658 8.752 1.00 94.19 89 ARG A O 1
ATOM 679 N N . LEU A 1 90 ? -3.934 -3.612 9.250 1.00 95.31 90 LEU A N 1
ATOM 680 C CA . LEU A 1 90 ? -3.393 -3.674 7.896 1.00 95.31 90 LEU A CA 1
ATOM 681 C C . LEU A 1 90 ? -2.625 -4.981 7.663 1.00 95.31 90 LEU A C 1
ATOM 683 O O . LEU A 1 90 ? -1.667 -5.270 8.381 1.00 95.31 90 LEU A O 1
ATOM 687 N N . VAL A 1 91 ? -2.988 -5.717 6.614 1.00 97.06 91 VAL A N 1
ATOM 688 C CA . VAL A 1 91 ? -2.239 -6.872 6.102 1.00 97.06 91 VAL A CA 1
ATOM 689 C C . VAL A 1 91 ? -1.735 -6.530 4.705 1.00 97.06 91 VAL A C 1
ATOM 691 O O . VAL A 1 91 ? -2.534 -6.275 3.812 1.00 97.06 91 VAL A O 1
ATOM 694 N N . VAL A 1 92 ? -0.415 -6.521 4.494 1.00 97.50 92 VAL A N 1
ATOM 695 C CA . VAL A 1 92 ? 0.183 -6.186 3.189 1.00 97.50 92 VAL A CA 1
ATOM 696 C C . VAL A 1 92 ? 0.902 -7.393 2.591 1.00 97.50 92 VAL A C 1
ATOM 698 O O . VAL A 1 92 ? 1.874 -7.889 3.159 1.00 97.50 92 VAL A O 1
ATOM 701 N N . GLY A 1 93 ? 0.460 -7.828 1.414 1.00 97.06 93 GLY A N 1
ATOM 702 C CA . GLY A 1 93 ? 1.056 -8.888 0.610 1.00 97.06 93 GLY A CA 1
ATOM 703 C C . GLY A 1 93 ? 1.753 -8.353 -0.644 1.00 97.06 93 GLY A C 1
ATOM 704 O O . GLY A 1 93 ? 1.175 -7.616 -1.442 1.00 97.06 93 GLY A O 1
ATOM 705 N N . ARG A 1 94 ? 3.006 -8.762 -0.863 1.00 96.38 94 ARG A N 1
ATOM 706 C CA . ARG A 1 94 ? 3.725 -8.548 -2.129 1.00 96.38 94 ARG A CA 1
ATOM 707 C C . ARG A 1 94 ? 3.546 -9.776 -3.022 1.00 96.38 94 ARG A C 1
ATOM 709 O O . ARG A 1 94 ? 3.976 -10.862 -2.653 1.00 96.38 94 ARG A O 1
ATOM 716 N N . VAL A 1 95 ? 3.007 -9.607 -4.230 1.00 96.19 95 VAL A N 1
ATOM 717 C CA . VAL A 1 95 ? 2.866 -10.712 -5.199 1.00 96.19 95 VAL A CA 1
ATOM 718 C C . VAL A 1 95 ? 4.199 -11.006 -5.892 1.00 96.19 95 VAL A C 1
ATOM 720 O O . VAL A 1 95 ? 4.613 -10.304 -6.815 1.00 96.19 95 VAL A O 1
ATOM 723 N N . GLY A 1 96 ? 4.895 -12.049 -5.456 1.00 92.12 96 GLY A N 1
ATOM 724 C CA . GLY A 1 96 ? 6.224 -12.408 -5.952 1.00 92.12 96 GLY A CA 1
ATOM 725 C C . GLY A 1 96 ? 7.321 -12.024 -4.961 1.00 92.12 96 GLY A C 1
ATOM 726 O O . GLY A 1 96 ? 7.103 -12.000 -3.754 1.00 92.12 96 GLY A O 1
ATOM 727 N N . ARG A 1 97 ? 8.538 -11.759 -5.449 1.00 91.62 97 ARG A N 1
ATOM 728 C CA . ARG A 1 97 ? 9.699 -11.576 -4.562 1.00 91.62 97 ARG A CA 1
ATOM 729 C C . ARG A 1 97 ? 9.716 -10.195 -3.911 1.00 91.62 97 ARG A C 1
ATOM 731 O O . ARG A 1 97 ? 9.712 -9.178 -4.606 1.00 91.62 97 ARG A O 1
ATOM 738 N N . ILE A 1 98 ? 9.846 -10.177 -2.587 1.00 92.62 98 ILE A N 1
ATOM 739 C CA . ILE A 1 98 ? 10.115 -8.966 -1.812 1.00 92.62 98 ILE A CA 1
ATOM 740 C C . ILE A 1 98 ? 11.627 -8.742 -1.676 1.00 92.62 98 ILE A C 1
ATOM 742 O O . ILE A 1 98 ? 12.377 -9.621 -1.255 1.00 92.62 98 ILE A O 1
ATOM 746 N N . GLY A 1 99 ? 12.103 -7.563 -2.080 1.00 89.75 99 GLY A N 1
ATOM 747 C CA . GLY A 1 99 ? 13.528 -7.218 -2.028 1.00 89.75 99 GLY A CA 1
ATOM 748 C C . GLY A 1 99 ? 13.931 -6.535 -0.718 1.00 89.75 99 GLY A C 1
ATOM 749 O O . GLY A 1 99 ? 13.139 -5.810 -0.121 1.00 89.75 99 GLY A O 1
ATOM 750 N N . HIS A 1 100 ? 15.201 -6.647 -0.311 1.00 91.12 100 HIS A N 1
ATOM 751 C CA . HIS A 1 100 ? 15.701 -6.039 0.936 1.00 91.12 100 HIS A CA 1
ATOM 752 C C . HIS A 1 100 ? 15.417 -4.531 1.047 1.00 91.12 100 HIS A C 1
ATOM 754 O O . HIS A 1 100 ? 14.976 -4.031 2.078 1.00 91.12 100 HIS A O 1
ATOM 760 N N . GLY A 1 101 ? 15.628 -3.777 -0.033 1.00 90.81 101 GLY A N 1
ATOM 761 C CA . GLY A 1 101 ? 15.348 -2.343 -0.001 1.00 90.81 101 GLY A CA 1
ATOM 762 C C . GLY A 1 101 ? 13.855 -1.996 0.009 1.00 90.81 101 GLY A C 1
ATOM 763 O O . GLY A 1 101 ? 13.522 -0.849 0.287 1.00 90.81 101 GLY A O 1
ATOM 764 N N . GLU A 1 102 ? 12.976 -2.947 -0.313 1.00 92.69 102 GLU A N 1
ATOM 765 C CA . GLU A 1 102 ? 11.521 -2.819 -0.163 1.00 92.69 102 GLU A CA 1
ATOM 766 C C . GLU A 1 102 ? 11.130 -3.067 1.292 1.00 92.69 102 GLU A C 1
ATOM 768 O O . GLU A 1 102 ? 10.479 -2.213 1.886 1.00 92.69 102 GLU A O 1
ATOM 773 N N . LEU A 1 103 ? 11.668 -4.128 1.909 1.00 94.25 103 LEU A N 1
ATOM 774 C CA . LEU A 1 103 ? 11.549 -4.382 3.351 1.00 94.25 103 LEU A CA 1
ATOM 775 C C . LEU A 1 103 ? 12.004 -3.181 4.184 1.00 94.25 103 LEU A C 1
ATOM 777 O O . LEU A 1 103 ? 11.307 -2.762 5.102 1.00 94.25 103 LEU A O 1
ATOM 781 N N . LYS A 1 104 ? 13.142 -2.570 3.833 1.00 94.44 104 LYS A N 1
ATOM 782 C CA . LYS A 1 104 ? 13.627 -1.356 4.506 1.00 94.44 104 LYS A CA 1
ATOM 783 C C . LYS A 1 104 ? 12.657 -0.177 4.360 1.00 94.44 104 LYS A C 1
ATOM 785 O O . LYS A 1 104 ? 12.518 0.618 5.285 1.00 94.44 104 LYS A O 1
ATOM 790 N N . GLY A 1 105 ? 12.001 -0.051 3.206 1.00 94.50 105 GLY A N 1
ATOM 791 C CA . GLY A 1 105 ? 10.981 0.970 2.973 1.00 94.50 105 GLY A CA 1
ATOM 792 C C . GLY A 1 105 ? 9.744 0.748 3.842 1.00 94.50 105 GLY A C 1
ATOM 793 O O . GLY A 1 105 ? 9.318 1.670 4.533 1.00 94.50 105 GLY A O 1
ATOM 794 N N . TRP A 1 106 ? 9.237 -0.485 3.879 1.00 96.19 106 TRP A N 1
ATOM 795 C CA . TRP A 1 106 ? 8.124 -0.868 4.747 1.00 96.19 106 TRP A CA 1
ATOM 796 C C . TRP A 1 106 ? 8.437 -0.690 6.224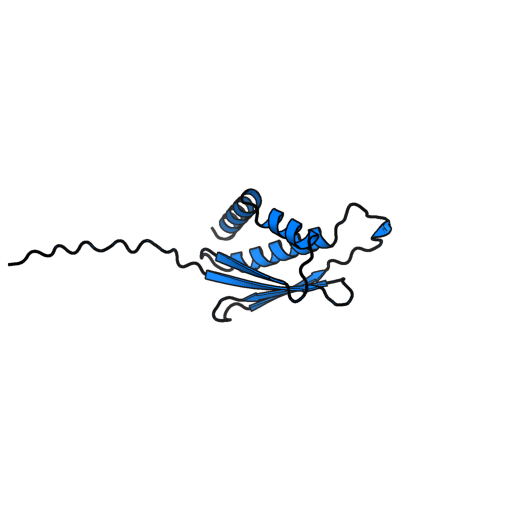 1.00 96.19 106 TRP A C 1
ATOM 798 O O . TRP A 1 106 ? 7.644 -0.090 6.935 1.00 96.19 106 TRP A O 1
ATOM 808 N N . SER A 1 107 ? 9.617 -1.112 6.678 1.00 95.56 107 SER A N 1
ATOM 809 C CA . SER A 1 107 ? 10.063 -0.908 8.061 1.00 95.56 107 SER A CA 1
ATOM 810 C C . SER A 1 107 ? 10.019 0.571 8.470 1.00 95.56 107 SER A C 1
ATOM 812 O O . SER A 1 107 ? 9.638 0.900 9.592 1.00 95.56 107 SER A O 1
ATOM 814 N N . TRP A 1 108 ? 10.347 1.485 7.551 1.00 95.44 108 TRP A N 1
ATOM 815 C CA . TRP A 1 108 ? 10.263 2.922 7.806 1.00 95.44 108 TRP A CA 1
ATOM 816 C C . TRP A 1 108 ? 8.816 3.446 7.822 1.00 95.44 108 TRP A C 1
ATOM 818 O O . TRP A 1 108 ? 8.447 4.210 8.722 1.00 95.44 108 TRP A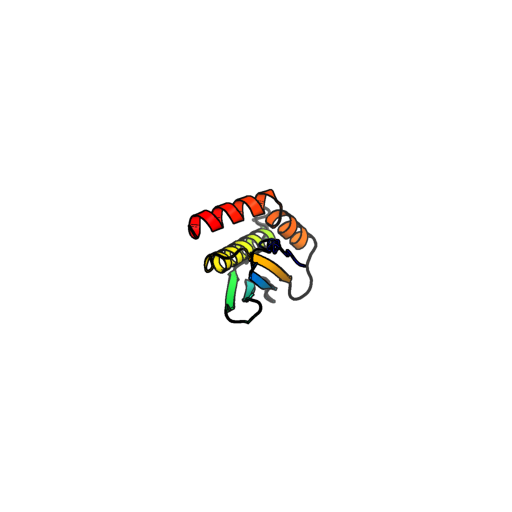 O 1
ATOM 828 N N . LEU A 1 109 ? 7.989 3.030 6.858 1.00 96.25 109 LEU A N 1
ATOM 829 C CA . LEU A 1 109 ? 6.576 3.429 6.754 1.00 96.25 109 LEU A CA 1
ATOM 830 C C . LEU A 1 109 ? 5.725 2.887 7.910 1.00 96.25 109 LEU A C 1
ATOM 832 O O . LEU A 1 109 ? 4.849 3.586 8.405 1.00 96.25 109 LEU A O 1
ATOM 836 N N . LEU A 1 110 ? 6.044 1.685 8.386 1.00 95.50 110 LEU A N 1
ATOM 837 C CA . LEU A 1 110 ? 5.386 1.004 9.502 1.00 95.50 110 LEU A CA 1
ATOM 838 C C . LEU A 1 110 ? 6.081 1.271 10.846 1.00 95.50 110 LEU A C 1
ATOM 840 O O . LEU A 1 110 ? 5.757 0.656 11.859 1.00 95.50 110 LEU A O 1
ATOM 844 N N . SER A 1 111 ? 7.046 2.194 10.888 1.00 96.25 111 SER A N 1
ATOM 845 C CA . SER A 1 111 ? 7.655 2.601 12.153 1.00 96.25 111 SER A CA 1
ATOM 846 C C . SER A 1 111 ? 6.627 3.295 13.049 1.00 96.25 111 SER A C 1
ATOM 848 O O . SER A 1 111 ? 5.744 4.004 12.565 1.00 96.25 111 SER A O 1
ATOM 850 N N . ARG A 1 112 ? 6.790 3.186 14.375 1.00 94.94 112 ARG A N 1
ATOM 851 C CA . ARG A 1 112 ? 5.897 3.830 15.356 1.00 94.94 112 ARG A CA 1
ATOM 852 C C . ARG A 1 112 ? 5.651 5.311 15.049 1.00 94.94 112 ARG A C 1
ATOM 854 O O . ARG A 1 112 ? 4.520 5.776 15.109 1.00 94.94 112 ARG A O 1
ATOM 861 N N . LYS A 1 113 ? 6.702 6.057 14.689 1.00 96.06 113 LYS A N 1
ATOM 862 C CA . LYS A 1 113 ? 6.599 7.490 14.368 1.00 96.06 113 LYS A CA 1
ATOM 863 C C . LYS A 1 113 ? 5.740 7.743 13.126 1.00 96.06 113 LYS A C 1
ATOM 865 O O . LYS A 1 113 ? 4.959 8.690 13.125 1.00 96.06 113 LYS A O 1
ATOM 870 N N . SER A 1 114 ? 5.897 6.932 12.083 1.00 94.31 114 SER A N 1
ATOM 871 C CA . SER A 1 114 ? 5.116 7.049 10.848 1.00 94.31 114 SER A CA 1
ATOM 872 C C . SER A 1 114 ? 3.659 6.635 11.068 1.00 94.31 114 SER A C 1
ATOM 874 O O . SER A 1 114 ? 2.761 7.364 10.660 1.00 94.31 114 SER A O 1
ATOM 876 N N . LEU A 1 115 ? 3.421 5.546 11.805 1.00 93.62 115 LEU A N 1
ATOM 877 C CA . LEU A 1 115 ? 2.074 5.072 12.134 1.00 93.62 115 LEU A CA 1
ATOM 878 C C . LEU A 1 115 ? 1.295 6.059 13.010 1.00 93.62 115 LEU A C 1
ATOM 880 O O . LEU A 1 115 ? 0.119 6.291 12.760 1.00 93.62 115 LEU A O 1
ATOM 884 N N . LEU A 1 116 ? 1.940 6.704 13.988 1.00 93.62 116 LEU A N 1
ATOM 885 C CA . LEU A 1 116 ? 1.292 7.749 14.791 1.00 93.62 116 LEU A CA 1
ATOM 886 C C . LEU A 1 116 ? 0.868 8.951 13.936 1.00 93.62 116 LEU A C 1
ATOM 888 O O . LEU A 1 116 ? -0.213 9.496 14.142 1.00 93.62 116 LEU A O 1
ATOM 892 N N . LYS A 1 117 ? 1.693 9.351 12.959 1.00 93.31 117 LYS A N 1
ATOM 893 C CA . LYS A 1 117 ? 1.332 10.411 12.006 1.00 93.31 117 LYS A CA 1
ATOM 894 C C . LYS A 1 117 ? 0.164 9.999 11.117 1.00 93.31 117 LYS A C 1
ATOM 896 O O . LYS A 1 117 ? -0.760 10.784 10.953 1.00 93.31 117 LYS A O 1
ATOM 901 N N . ALA A 1 118 ? 0.202 8.781 10.582 1.00 92.25 118 ALA A N 1
ATOM 902 C CA . ALA A 1 118 ? -0.872 8.237 9.762 1.00 92.25 118 ALA A CA 1
ATOM 903 C C . ALA A 1 118 ? -2.189 8.148 10.548 1.00 92.25 118 ALA A C 1
ATOM 905 O O . ALA A 1 118 ? -3.218 8.596 10.065 1.00 92.25 118 ALA A O 1
ATOM 906 N N . SER A 1 119 ? -2.148 7.669 11.795 1.00 90.56 119 SER A N 1
ATOM 907 C CA . SER A 1 119 ? -3.318 7.624 12.677 1.00 90.56 119 SER A CA 1
ATOM 908 C C . SER A 1 119 ? -3.867 9.018 12.981 1.00 90.56 119 SER A C 1
ATOM 910 O O . SER A 1 119 ? -5.078 9.205 12.937 1.00 90.56 119 SER A O 1
ATOM 912 N N . LYS A 1 120 ? -3.003 10.010 13.248 1.00 91.44 120 LYS A N 1
ATOM 913 C CA . LYS A 1 120 ? -3.435 11.406 13.427 1.00 91.44 120 LYS A CA 1
ATOM 914 C C . LYS A 1 120 ? -4.133 11.931 12.173 1.00 91.44 120 LYS A C 1
ATOM 916 O O . LYS A 1 120 ? -5.209 12.495 12.288 1.00 91.44 120 LYS A O 1
ATOM 921 N N . HIS A 1 121 ? -3.546 11.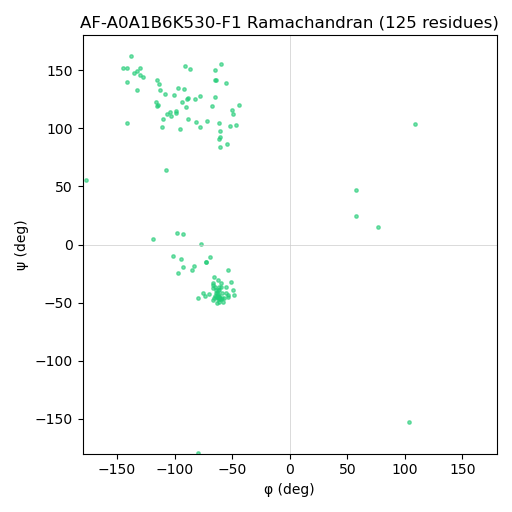694 11.003 1.00 90.19 121 HIS A N 1
ATOM 922 C CA . HIS A 1 121 ? -4.122 12.116 9.732 1.00 90.19 121 HIS A CA 1
ATOM 923 C C . HIS A 1 121 ? -5.479 11.453 9.458 1.00 90.19 121 HIS A C 1
ATOM 925 O O . HIS A 1 121 ? -6.422 12.149 9.111 1.00 90.19 121 HIS A O 1
ATOM 931 N N . LEU A 1 122 ? -5.601 10.139 9.686 1.00 89.06 122 LEU A N 1
ATOM 932 C CA . LEU A 1 122 ? -6.873 9.418 9.565 1.00 89.06 122 LEU A CA 1
ATOM 933 C C . LEU A 1 122 ? -7.940 9.993 10.502 1.00 89.06 122 LEU A C 1
ATOM 935 O O . LEU A 1 122 ? -9.077 10.172 10.087 1.00 89.06 122 LEU A O 1
ATOM 939 N N . LYS A 1 123 ? -7.573 10.324 11.746 1.00 88.31 123 LYS A N 1
ATOM 940 C CA . LYS A 1 123 ? -8.495 10.981 12.680 1.00 88.31 123 LYS A CA 1
ATOM 941 C C . LYS A 1 123 ? -8.953 12.339 12.156 1.00 88.31 123 LYS A C 1
ATOM 943 O O . LYS A 1 123 ? -10.144 12.573 12.163 1.00 88.31 123 LYS A O 1
ATOM 948 N N . GLU A 1 124 ? -8.036 13.171 11.656 1.00 88.62 124 GLU A N 1
ATOM 949 C CA . GLU A 1 124 ? -8.347 14.510 11.121 1.00 88.62 124 GLU A CA 1
ATOM 950 C C . GLU A 1 124 ? -9.285 14.489 9.903 1.00 88.62 124 GLU A C 1
ATOM 952 O O . GLU A 1 124 ? -10.013 15.451 9.687 1.00 88.62 124 GLU A O 1
ATOM 957 N N . ILE A 1 125 ? -9.246 13.437 9.079 1.00 87.94 125 ILE A N 1
ATOM 958 C CA . ILE A 1 125 ? -10.118 13.326 7.895 1.00 87.94 125 ILE A CA 1
ATOM 959 C C . ILE A 1 125 ? -11.428 12.579 8.168 1.00 87.94 125 ILE A C 1
ATOM 961 O O . ILE A 1 125 ? -12.369 12.734 7.397 1.00 87.94 125 ILE A O 1
ATOM 965 N N . CYS A 1 126 ? -11.499 11.780 9.239 1.00 82.75 126 CYS A N 1
ATOM 966 C CA . CYS A 1 126 ? -12.690 11.002 9.599 1.00 82.75 126 CYS A CA 1
ATOM 967 C C . CYS A 1 126 ? -13.529 11.634 10.727 1.00 82.75 126 CYS A C 1
ATOM 969 O O . CYS A 1 126 ? -14.615 11.125 11.004 1.00 82.75 126 CYS A O 1
ATOM 971 N N . GLY A 1 127 ? -13.040 12.684 11.404 1.00 61.06 127 GLY A N 1
ATOM 972 C CA . GLY A 1 127 ? -13.700 13.308 12.558 1.00 61.06 127 GLY A CA 1
ATOM 973 C C . GLY A 1 127 ? -13.192 14.703 12.895 1.00 61.06 127 GLY A C 1
ATOM 974 O O . GLY A 1 127 ? -11.961 14.921 12.862 1.00 61.06 127 GLY A O 1
#

Mean predicted aligned error: 8.6 Å

Organism: NCBI:txid320908

Radius of gyration: 19.82 Å; Cα contacts (8 Å, |Δi|>4): 155; chains: 1; bounding box: 51×34×67 Å

Foldseek 3Di:
DDDDDDPPPPPPCPQPAWEKEKEWEADPVRQWIKMWIATPVRPDIDIDTHGLDDPPCVVCVPRDSLLVRVVVVVVVVLVSVLVDPGHYDYDYHYDDDDDPVNVVSVCVCPPPVNVVVSVVVSVVSND

InterPro domains:
  IPR009401 Mediator complex subunit Med13, C-terminal [PF06333] (12-117)
  IPR051139 Mediator complex subunit 13 [PTHR48249] (10-127)

Solvent-accessible surface area (backbone atoms only — not comparable to full-atom values): 7658 Å² total; per-residue (Å²): 135,89,82,87,76,80,77,75,73,76,77,69,77,74,66,75,56,46,48,40,43,32,42,33,35,68,42,94,87,60,36,33,38,38,37,38,37,27,40,92,84,58,82,47,76,46,74,48,81,41,82,31,62,62,84,65,56,86,82,40,82,84,66,51,43,66,58,54,40,53,50,55,48,49,53,50,52,50,56,59,54,50,78,50,94,59,54,74,45,80,42,82,44,64,68,69,89,83,48,72,76,52,54,57,46,48,56,53,57,68,25,72,74,41,43,52,51,52,50,51,50,45,44,64,76,66,99

Nearest PDB structures (foldseek):
  8tqw-assembly1_d  TM=9.099E-01  e=5.575E-09  Homo sapiens
  7kpv-assembly1_D  TM=7.106E-01  e=5.544E-04  Saccharomyces cerevisiae S288C
  5i4a-assembly2_C  TM=6.107E-01  e=2.795E-02  Marinitoga piezophila KA3
  7y8y-assembly1_B  TM=4.365E-01  e=3.290E-01  Candidatus Scalindua brodae
  7xt4-assembly1_C  TM=4.153E-01  e=5.813E-01  Candidatus Scalindua brodae

Sequence (127 aa):
GGGGGGEGDSLSSEQLCSVLYVSYCLSEDQRFLLASATDEQGHLLETATINVHIPNRSRRRKASARRIGLQKLMDFILGVMSQGVTPWRLVVGRVGRIGHGELKGWSWLLSRKSLLKASKHLKEICG

Secondary structure (DSSP, 8-state):
-----------------EEEEEEEEE-TTSSEEEEEEE-SSS--EEEEEEE---TTTTT-TT--HHHHHHHHHHHHHHHHHTT--S-EEEEEEESSPPPHHHHHHHHHHTSHHHHHHHHHHHHHHH-